Protein AF-A0A7S7QFR9-F1 (afdb_monomer_lite)

Foldseek 3Di:
DPPVVVVVVPVPPPVPDPQDPVNVVVVVVVVVVCCVPPVVVVVVCVVVVVVQDDPVDDDVVSVVVVVVVVCVVVVVVVVVVVVVCVVCVVVCVVDPPVVVVVVVVVVVVVVVVVVVVVVVVVVVD

Secondary structure (DSSP, 8-state):
--GGGTTTTSTTSGGGS---HHHHHHHHHHHHHHHHT-HHHHHHHHHHGGGG--TTS-HHHHHHHHHHHHHHHHHHHHHHHHHHHHHHHHHHHTT--HHHHHHHHHHHHHHHHHHHHHHHHHTT-

pLDDT: mean 76.21, std 13.96, range [40.59, 94.75]

Radius of gyration: 21.51 Å; chains: 1; bounding box: 54×39×55 Å

Sequence (125 aa):
MDDAHQGWRDAPQEITKPVEATAHTKFFLRGLITNLLNPKAGVFYLSIFPTFIDQARPLLPQIAILLTVYITIATAIHTAVVISANAIRPSIEKRANTMLIRRIMSVLLAVIAIWLFYTTRRTYS

Structure (mmCIF, N/CA/C/O backbone):
data_AF-A0A7S7QFR9-F1
#
_entry.id   AF-A0A7S7QFR9-F1
#
loop_
_atom_site.group_PDB
_atom_site.id
_atom_site.type_symbol
_atom_site.label_atom_id
_atom_site.label_alt_id
_atom_site.label_comp_id
_atom_site.label_asym_id
_atom_site.label_entity_id
_atom_site.label_seq_id
_atom_site.pdbx_PDB_ins_cod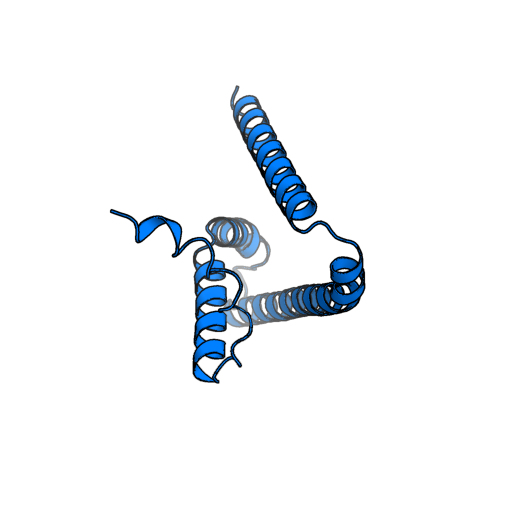e
_atom_site.Cartn_x
_atom_site.Cartn_y
_atom_site.Cartn_z
_atom_site.occupancy
_atom_site.B_iso_or_equiv
_atom_site.auth_seq_id
_atom_site.auth_comp_id
_atom_site.auth_asym_id
_atom_site.auth_atom_id
_atom_site.pdbx_PDB_model_num
ATOM 1 N N . MET A 1 1 ? 18.696 26.635 -33.021 1.00 52.00 1 MET A N 1
ATOM 2 C CA . MET A 1 1 ? 17.401 25.913 -33.050 1.00 52.00 1 MET A CA 1
ATOM 3 C C . MET A 1 1 ? 17.639 24.396 -33.035 1.00 52.00 1 MET A C 1
ATOM 5 O O . MET A 1 1 ? 16.819 23.663 -33.563 1.00 52.00 1 MET A O 1
ATOM 9 N N . ASP A 1 2 ? 18.704 23.916 -32.369 1.00 53.16 2 ASP A N 1
ATOM 10 C CA . ASP A 1 2 ? 19.156 22.511 -32.459 1.00 53.16 2 ASP A CA 1
ATOM 11 C C . ASP A 1 2 ? 19.195 21.776 -31.100 1.00 53.16 2 ASP A C 1
ATOM 13 O O . ASP A 1 2 ? 19.445 20.572 -31.042 1.00 53.16 2 ASP A O 1
ATOM 17 N N . ASP A 1 3 ? 18.863 22.458 -29.998 1.00 54.97 3 ASP A N 1
ATOM 18 C CA . ASP A 1 3 ? 19.090 21.940 -28.637 1.00 54.97 3 ASP A CA 1
ATOM 19 C C . ASP A 1 3 ? 17.946 21.038 -28.127 1.00 54.97 3 ASP A C 1
ATOM 21 O O . ASP A 1 3 ? 18.122 20.231 -27.215 1.00 54.97 3 ASP A O 1
ATOM 25 N N . ALA A 1 4 ? 16.762 21.106 -28.750 1.00 56.94 4 ALA A N 1
ATOM 26 C CA . ALA A 1 4 ? 15.587 20.324 -28.342 1.00 56.94 4 ALA A CA 1
ATOM 27 C C . ALA A 1 4 ? 15.685 18.827 -28.704 1.00 56.94 4 ALA A C 1
ATOM 29 O O . ALA A 1 4 ? 15.013 17.993 -28.093 1.00 56.94 4 ALA A O 1
ATOM 30 N N . HIS A 1 5 ? 16.530 18.465 -29.675 1.00 55.31 5 HIS A N 1
ATOM 31 C CA . HIS A 1 5 ? 16.687 17.082 -30.139 1.00 55.31 5 HIS A CA 1
ATOM 32 C C . HIS A 1 5 ? 17.706 16.267 -29.323 1.00 55.31 5 HIS A C 1
ATOM 34 O O . HIS A 1 5 ? 17.690 15.036 -29.393 1.00 55.31 5 HIS A O 1
ATOM 40 N N . GLN A 1 6 ? 18.571 16.922 -28.538 1.00 55.19 6 GLN A N 1
ATOM 41 C CA . GLN A 1 6 ? 19.606 16.251 -27.738 1.00 55.19 6 GLN A CA 1
ATOM 42 C C . GLN A 1 6 ? 19.067 15.738 -26.393 1.00 55.19 6 GLN A C 1
ATOM 44 O O . GLN A 1 6 ? 19.387 14.620 -25.994 1.00 55.19 6 GLN A O 1
ATOM 49 N N . GLY A 1 7 ? 18.118 16.451 -25.771 1.00 53.34 7 GLY A N 1
ATOM 50 C CA . GLY A 1 7 ? 17.517 16.037 -24.493 1.00 53.34 7 GLY A CA 1
ATOM 51 C C . GLY A 1 7 ? 16.772 14.691 -24.525 1.00 53.34 7 GLY A C 1
ATOM 52 O O . GLY A 1 7 ? 16.612 14.046 -23.493 1.00 53.34 7 GLY A O 1
ATOM 53 N N . TRP A 1 8 ? 16.348 14.222 -25.706 1.00 55.78 8 TRP A N 1
ATOM 54 C CA . TRP A 1 8 ? 15.713 12.905 -25.878 1.00 55.78 8 TRP A CA 1
ATOM 55 C C . TRP A 1 8 ? 16.710 11.748 -26.039 1.00 55.78 8 TRP A C 1
ATOM 57 O O . TRP A 1 8 ? 16.321 10.590 -25.877 1.00 55.78 8 TRP A O 1
ATOM 67 N N . ARG A 1 9 ? 17.981 12.033 -26.357 1.00 57.00 9 ARG A N 1
ATOM 68 C CA . ARG A 1 9 ? 19.027 11.014 -26.553 1.00 57.00 9 ARG A CA 1
ATOM 69 C C . ARG A 1 9 ? 19.789 10.688 -25.266 1.00 57.00 9 ARG A C 1
ATOM 71 O O . ARG A 1 9 ? 20.179 9.536 -25.096 1.00 57.00 9 ARG A O 1
ATOM 78 N N . ASP A 1 10 ? 19.884 11.637 -24.337 1.00 51.06 10 ASP A N 1
ATOM 79 C CA . ASP A 1 10 ? 20.606 11.471 -23.061 1.00 51.06 10 ASP A CA 1
ATOM 80 C C . ASP A 1 10 ? 19.754 10.854 -21.929 1.00 51.06 10 ASP A C 1
ATOM 82 O O . ASP A 1 10 ? 20.248 10.519 -20.851 1.00 51.06 10 ASP A O 1
ATOM 86 N N . ALA A 1 11 ? 18.463 10.624 -22.187 1.00 54.00 11 ALA A N 1
ATOM 87 C CA . ALA A 1 11 ? 17.499 10.074 -21.234 1.00 54.00 11 ALA A CA 1
ATOM 88 C C . ALA A 1 11 ? 17.740 8.631 -20.701 1.00 54.00 11 ALA A C 1
ATOM 90 O O . ALA A 1 11 ? 17.043 8.257 -19.753 1.00 54.00 11 ALA A O 1
ATOM 91 N N . PRO A 1 12 ? 18.667 7.784 -21.209 1.00 50.78 12 PRO A N 1
ATOM 92 C CA . PRO A 1 12 ? 18.894 6.470 -20.594 1.00 50.78 12 PRO A CA 1
ATOM 93 C C . PRO A 1 12 ? 19.866 6.454 -19.401 1.00 50.78 12 PRO A C 1
ATOM 95 O O . PRO A 1 12 ? 19.880 5.463 -18.671 1.00 50.78 12 PRO A O 1
ATOM 98 N N . GLN A 1 13 ? 20.698 7.485 -19.192 1.00 47.69 13 GLN A N 1
ATOM 99 C CA . GLN A 1 13 ? 21.854 7.378 -18.278 1.00 47.69 13 GLN A CA 1
ATOM 100 C C . GLN A 1 13 ? 21.619 7.852 -16.833 1.00 47.69 13 GLN A C 1
ATOM 102 O O . GLN A 1 13 ? 22.412 7.517 -15.954 1.00 47.69 13 GLN A O 1
ATOM 107 N N . GLU A 1 14 ? 20.520 8.547 -16.525 1.00 48.88 14 GLU A N 1
ATOM 108 C CA . GLU A 1 14 ? 20.234 8.974 -15.140 1.00 48.88 14 GLU A CA 1
ATOM 109 C C . GLU A 1 14 ? 19.708 7.861 -14.220 1.00 48.88 14 GLU A C 1
ATOM 111 O O . GLU A 1 14 ? 19.674 8.036 -13.003 1.00 48.88 14 GLU A O 1
ATOM 116 N N . ILE A 1 15 ? 19.340 6.697 -14.764 1.00 54.69 15 ILE A N 1
ATOM 117 C CA . ILE A 1 15 ? 18.750 5.591 -13.987 1.00 54.69 15 ILE A CA 1
ATOM 118 C C . ILE A 1 15 ? 19.813 4.842 -13.151 1.00 54.69 15 ILE A C 1
ATOM 120 O O . ILE A 1 15 ? 19.469 4.124 -12.214 1.00 54.69 15 ILE A O 1
ATOM 124 N N . THR A 1 16 ? 21.105 5.042 -13.434 1.00 50.94 16 THR A N 1
ATOM 125 C CA . THR A 1 16 ? 22.213 4.259 -12.850 1.00 50.94 16 THR A CA 1
ATOM 126 C C . THR A 1 16 ? 23.118 5.066 -11.911 1.00 50.94 16 THR A C 1
ATOM 128 O O . THR A 1 16 ? 24.244 4.653 -11.638 1.00 50.94 16 THR A O 1
ATOM 131 N N . LYS A 1 17 ? 22.671 6.223 -11.405 1.00 45.91 17 LYS A N 1
ATOM 132 C CA . LYS A 1 17 ? 23.407 6.921 -10.338 1.00 45.91 17 LYS A CA 1
ATOM 133 C C . LYS A 1 17 ? 23.119 6.237 -8.990 1.00 45.91 17 LYS A C 1
ATOM 135 O O . LYS A 1 17 ? 21.955 5.922 -8.734 1.00 45.91 17 LYS A O 1
ATOM 140 N N . PRO A 1 18 ? 24.130 5.991 -8.131 1.00 49.31 18 PRO A N 1
ATOM 141 C CA . PRO A 1 18 ? 23.902 5.472 -6.786 1.00 49.31 18 PRO A CA 1
ATOM 142 C C . PRO A 1 18 ? 22.890 6.372 -6.081 1.00 49.31 18 PRO A C 1
ATOM 144 O O . PRO A 1 18 ? 23.072 7.586 -6.013 1.00 49.31 18 PRO A O 1
ATOM 147 N N . VAL A 1 19 ? 21.789 5.782 -5.628 1.00 56.19 19 VAL A N 1
ATOM 148 C CA . VAL A 1 19 ? 20.720 6.502 -4.940 1.00 56.19 19 VAL A CA 1
ATOM 149 C C . VAL A 1 19 ? 21.299 6.992 -3.613 1.00 56.19 19 VAL A C 1
ATOM 151 O O . VAL A 1 19 ? 21.505 6.204 -2.695 1.00 56.19 19 VAL A O 1
ATOM 154 N N . GLU A 1 20 ? 21.618 8.284 -3.518 1.00 59.78 20 GLU A N 1
ATOM 155 C CA . GLU A 1 20 ? 21.991 8.906 -2.245 1.00 59.78 20 GLU A CA 1
ATOM 156 C C . GLU A 1 20 ? 20.871 8.672 -1.216 1.00 59.78 20 GLU A C 1
ATOM 158 O O . GLU A 1 20 ? 19.692 8.614 -1.571 1.00 59.78 20 GLU A O 1
ATOM 163 N N . ALA A 1 21 ? 21.202 8.540 0.073 1.00 59.56 21 ALA A N 1
ATOM 164 C CA . ALA A 1 21 ? 20.232 8.220 1.131 1.00 59.56 21 ALA A CA 1
ATOM 165 C C . ALA A 1 21 ? 18.993 9.150 1.148 1.00 59.56 21 ALA A C 1
ATOM 167 O O . ALA A 1 21 ? 17.887 8.726 1.485 1.00 59.56 21 ALA A O 1
ATOM 168 N N . THR A 1 22 ? 19.150 10.399 0.702 1.00 60.47 22 THR A N 1
ATOM 169 C CA . THR A 1 22 ? 18.079 11.395 0.522 1.00 60.47 22 THR A CA 1
ATOM 170 C C . THR A 1 22 ? 17.061 11.006 -0.559 1.00 60.47 22 THR A C 1
ATOM 172 O O . THR A 1 22 ? 15.869 11.311 -0.442 1.00 60.47 22 THR A O 1
ATOM 175 N N . ALA A 1 23 ? 17.487 10.288 -1.597 1.00 70.56 23 ALA A N 1
ATOM 176 C CA . ALA A 1 23 ? 16.632 9.846 -2.688 1.00 70.56 23 ALA A CA 1
ATOM 177 C C . ALA A 1 23 ? 15.727 8.667 -2.282 1.00 70.56 23 ALA A C 1
ATOM 179 O O . ALA A 1 23 ? 14.580 8.620 -2.728 1.00 70.56 23 ALA A O 1
ATOM 180 N N . HIS A 1 24 ? 16.150 7.790 -1.362 1.00 77.25 24 HIS A N 1
ATOM 181 C CA . HIS A 1 24 ? 15.290 6.719 -0.834 1.00 77.25 24 HIS A CA 1
ATOM 182 C C . HIS A 1 24 ? 14.053 7.264 -0.112 1.00 77.25 24 HIS A C 1
ATOM 184 O O . HIS A 1 24 ? 12.933 6.839 -0.405 1.00 77.25 24 HIS A O 1
ATOM 190 N N . THR A 1 25 ? 14.232 8.259 0.761 1.00 83.94 25 THR A N 1
ATOM 191 C CA . THR A 1 25 ? 13.115 8.926 1.445 1.00 83.94 25 THR A CA 1
ATOM 192 C C . THR A 1 25 ? 12.184 9.602 0.444 1.00 83.94 25 THR A C 1
ATOM 194 O O . THR A 1 25 ? 10.969 9.467 0.553 1.00 83.94 25 THR A O 1
ATOM 197 N N . LYS A 1 26 ? 12.728 10.267 -0.584 1.00 83.12 26 LYS A N 1
ATOM 198 C CA . LYS A 1 26 ? 11.933 10.911 -1.643 1.00 83.12 26 LYS A CA 1
ATOM 199 C C . LYS A 1 26 ? 11.091 9.904 -2.435 1.00 83.12 26 LYS A C 1
ATOM 201 O O . LYS A 1 26 ? 9.921 10.175 -2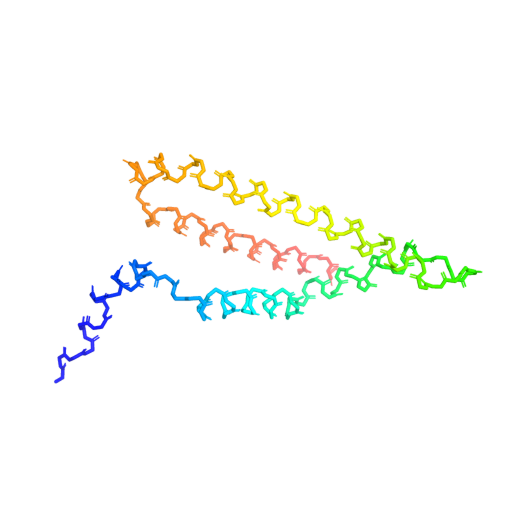.709 1.00 83.12 26 LYS A O 1
ATOM 206 N N . PHE A 1 27 ? 11.649 8.746 -2.792 1.00 81.19 27 PHE A N 1
ATOM 207 C CA . PHE A 1 27 ? 10.905 7.689 -3.484 1.00 81.19 27 PHE A CA 1
ATOM 208 C C . PHE A 1 27 ? 9.843 7.047 -2.591 1.00 81.19 27 PHE A C 1
ATOM 210 O O . PHE A 1 27 ? 8.718 6.849 -3.051 1.00 81.19 27 PHE A O 1
ATOM 217 N N . PHE A 1 28 ? 10.162 6.791 -1.320 1.00 79.31 28 PHE A N 1
ATOM 218 C CA . PHE A 1 28 ? 9.192 6.302 -0.341 1.00 79.31 28 PHE A CA 1
ATOM 219 C C . PHE A 1 28 ? 8.026 7.280 -0.181 1.00 79.31 28 PHE A C 1
ATOM 221 O O . PHE A 1 28 ? 6.873 6.884 -0.328 1.00 79.31 28 PHE A O 1
ATOM 228 N N . LEU A 1 29 ? 8.315 8.567 0.035 1.00 84.69 29 LEU A N 1
ATOM 229 C CA . LEU A 1 29 ? 7.291 9.595 0.210 1.00 84.69 29 LEU A CA 1
ATOM 230 C C . LEU A 1 29 ? 6.431 9.744 -1.046 1.00 84.69 29 LEU A C 1
ATOM 232 O O . LEU A 1 29 ? 5.215 9.874 -0.949 1.00 84.69 29 LEU A O 1
ATOM 236 N N . ARG A 1 30 ? 7.036 9.660 -2.236 1.00 83.38 30 ARG A N 1
ATOM 237 C CA . ARG A 1 30 ? 6.294 9.664 -3.501 1.00 83.38 30 ARG A CA 1
ATOM 238 C C . ARG A 1 30 ? 5.370 8.452 -3.617 1.00 83.38 30 ARG A C 1
ATOM 240 O O . ARG A 1 30 ? 4.223 8.616 -4.029 1.00 83.38 30 ARG A O 1
ATOM 247 N N . GLY A 1 31 ? 5.841 7.263 -3.244 1.00 80.81 31 GLY A N 1
ATOM 248 C CA . GLY A 1 31 ? 5.020 6.053 -3.184 1.00 80.81 31 GLY A CA 1
ATOM 249 C C . GLY A 1 31 ? 3.867 6.187 -2.188 1.00 80.81 31 GLY A C 1
ATOM 250 O O . GLY A 1 31 ? 2.724 5.905 -2.540 1.00 80.81 31 GLY A O 1
ATOM 251 N N . LEU A 1 32 ? 4.150 6.704 -0.991 1.00 79.12 32 LEU A N 1
ATOM 252 C CA . LEU A 1 32 ? 3.171 6.958 0.064 1.00 79.12 32 LEU A CA 1
ATOM 253 C C . LEU A 1 32 ? 2.094 7.949 -0.391 1.00 79.12 32 LEU A C 1
ATOM 255 O O . LEU A 1 32 ? 0.910 7.639 -0.315 1.00 79.12 32 LEU A O 1
ATOM 259 N N . ILE A 1 33 ? 2.496 9.105 -0.923 1.00 84.31 33 ILE A N 1
ATOM 260 C CA . ILE A 1 33 ? 1.581 10.134 -1.434 1.00 84.31 33 ILE A CA 1
ATOM 261 C C . ILE A 1 33 ? 0.732 9.575 -2.579 1.00 84.31 33 ILE A C 1
ATOM 263 O O . ILE A 1 33 ? -0.474 9.788 -2.600 1.00 84.31 33 ILE A O 1
ATOM 267 N N . THR A 1 34 ? 1.329 8.818 -3.505 1.00 80.00 34 THR A N 1
ATOM 268 C CA . THR A 1 34 ? 0.591 8.202 -4.623 1.00 80.00 34 THR A CA 1
ATOM 269 C C . THR A 1 34 ? -0.430 7.176 -4.129 1.00 80.00 34 THR A C 1
ATOM 271 O O . THR A 1 34 ? -1.521 7.078 -4.686 1.00 80.00 34 THR A O 1
ATOM 274 N N . ASN A 1 35 ? -0.099 6.420 -3.079 1.00 76.62 35 ASN A N 1
ATOM 275 C CA . ASN A 1 35 ? -1.014 5.464 -2.464 1.00 76.62 35 ASN A CA 1
ATOM 276 C C . ASN A 1 35 ? -2.170 6.183 -1.742 1.00 76.62 35 ASN A C 1
ATOM 278 O O . ASN A 1 35 ? -3.330 5.852 -1.978 1.00 76.62 35 ASN A O 1
ATOM 282 N N . LEU A 1 36 ? -1.866 7.222 -0.954 1.00 76.69 36 LEU A N 1
ATOM 283 C CA . LEU A 1 36 ? -2.857 8.034 -0.234 1.00 76.69 36 LEU A CA 1
ATOM 284 C C . LEU A 1 36 ? -3.791 8.809 -1.173 1.00 76.69 36 LEU A C 1
ATOM 286 O O . LEU A 1 36 ? -4.987 8.899 -0.913 1.00 76.69 36 LEU A O 1
ATOM 290 N N . LEU A 1 37 ? -3.263 9.341 -2.278 1.00 79.81 37 LEU A N 1
ATOM 291 C CA . LEU A 1 37 ? -4.037 10.060 -3.293 1.00 79.81 37 LEU A CA 1
ATOM 292 C C . LEU A 1 37 ? -4.789 9.130 -4.249 1.00 79.81 37 LEU A C 1
ATOM 294 O O . LEU A 1 37 ? -5.410 9.624 -5.184 1.00 79.81 37 LEU A O 1
ATOM 298 N N . ASN A 1 38 ? -4.741 7.806 -4.068 1.00 77.38 38 ASN A N 1
ATOM 299 C CA . ASN A 1 38 ? -5.460 6.883 -4.934 1.00 77.38 38 ASN A CA 1
ATOM 300 C C . ASN A 1 38 ? -6.962 6.896 -4.581 1.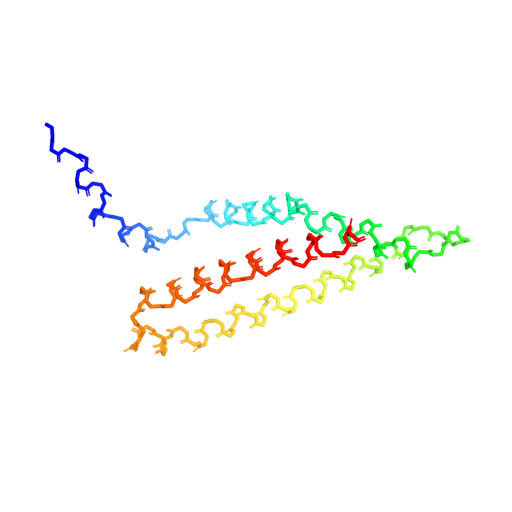00 77.38 38 ASN A C 1
ATOM 302 O O . ASN A 1 38 ? -7.360 6.261 -3.597 1.00 77.38 38 ASN A O 1
ATOM 306 N N . PRO A 1 39 ? -7.833 7.546 -5.383 1.00 71.06 39 PRO A N 1
ATOM 307 C CA . PRO A 1 39 ? -9.252 7.659 -5.048 1.00 71.06 39 PRO A CA 1
ATOM 308 C C . PRO A 1 39 ? -9.936 6.287 -4.987 1.00 71.06 39 PRO A C 1
ATOM 310 O O . PRO A 1 39 ? -10.898 6.106 -4.246 1.00 71.06 39 PRO A O 1
ATOM 313 N N . LYS A 1 40 ? -9.404 5.285 -5.702 1.00 73.25 40 LYS A N 1
ATOM 314 C CA . LYS A 1 40 ? -9.909 3.909 -5.662 1.00 73.25 40 LYS A CA 1
ATOM 315 C C . LYS A 1 40 ? -9.710 3.270 -4.288 1.00 73.25 40 LYS A C 1
ATOM 317 O O . LYS A 1 40 ? -10.594 2.555 -3.827 1.00 73.25 40 LYS A O 1
ATOM 322 N N . ALA A 1 41 ? -8.574 3.533 -3.639 1.00 72.25 41 ALA A N 1
ATOM 323 C CA . ALA A 1 41 ? -8.312 3.043 -2.290 1.00 72.25 41 ALA A CA 1
ATOM 324 C C . ALA A 1 41 ? -9.278 3.694 -1.292 1.00 72.25 41 ALA A C 1
ATOM 326 O O . ALA A 1 41 ? -9.911 2.987 -0.515 1.00 72.25 41 ALA A O 1
ATOM 327 N N . GLY A 1 42 ? -9.472 5.016 -1.381 1.00 75.12 42 GLY A N 1
ATOM 328 C CA . GLY A 1 42 ? -10.430 5.744 -0.542 1.00 75.12 42 GLY A CA 1
ATOM 329 C C . GLY A 1 42 ? -11.856 5.190 -0.641 1.00 75.12 42 GLY A C 1
ATOM 330 O O . GLY A 1 42 ? -12.460 4.860 0.377 1.00 75.12 42 GLY A O 1
ATOM 331 N N . VAL A 1 43 ? -12.370 5.005 -1.862 1.00 79.50 43 VAL A N 1
ATOM 332 C CA . VAL A 1 43 ? -13.714 4.438 -2.090 1.00 79.50 43 VAL A CA 1
ATOM 333 C C . VAL A 1 43 ? -13.824 2.999 -1.573 1.00 79.50 43 VAL A C 1
ATOM 335 O O . VAL A 1 43 ? -14.829 2.642 -0.957 1.00 79.50 43 VAL A O 1
ATOM 338 N N . PHE A 1 44 ? -12.790 2.177 -1.778 1.00 76.75 44 PHE A N 1
ATOM 339 C CA . PHE A 1 44 ? -12.740 0.809 -1.258 1.00 76.75 44 PHE A CA 1
ATOM 340 C C . PHE A 1 44 ? -12.825 0.784 0.273 1.00 76.75 44 PHE A C 1
ATOM 342 O O . PHE A 1 44 ? -13.657 0.062 0.821 1.00 76.75 44 PHE A O 1
ATOM 349 N N . TYR A 1 45 ? -12.033 1.612 0.963 1.00 76.31 45 TYR A N 1
ATOM 350 C CA . TYR A 1 45 ? -12.085 1.703 2.423 1.00 76.31 45 TYR A CA 1
ATOM 351 C C . TYR A 1 45 ? -13.447 2.168 2.920 1.00 76.31 45 TYR A C 1
ATOM 353 O O . TYR A 1 45 ? -14.011 1.520 3.793 1.00 76.31 45 TYR A O 1
ATOM 361 N N . LEU A 1 46 ? -14.013 3.227 2.339 1.00 79.69 46 LEU A N 1
ATOM 362 C CA . LEU A 1 46 ? -15.335 3.721 2.735 1.00 79.69 46 LEU A CA 1
ATOM 363 C C . LEU A 1 46 ? -16.438 2.668 2.562 1.00 79.69 46 LEU A C 1
ATOM 365 O O . LEU A 1 46 ? -17.389 2.656 3.336 1.00 79.69 46 LEU A O 1
ATOM 369 N N . SER A 1 47 ? -16.299 1.774 1.581 1.00 80.69 47 SER A N 1
ATOM 370 C CA . SER A 1 47 ? -17.288 0.724 1.311 1.00 80.69 47 SER A CA 1
ATOM 371 C C . SER A 1 47 ? -17.134 -0.490 2.230 1.00 80.69 47 SER A C 1
ATOM 373 O O . SER A 1 47 ? -18.122 -1.105 2.616 1.00 80.69 47 SER A O 1
ATOM 375 N N . ILE A 1 48 ? -15.899 -0.855 2.578 1.00 79.44 48 ILE A N 1
ATOM 376 C CA . ILE A 1 48 ? -15.599 -2.125 3.252 1.00 79.44 48 ILE A CA 1
ATOM 377 C C . ILE A 1 48 ? -15.390 -1.956 4.753 1.00 79.44 48 ILE A C 1
ATOM 379 O O . ILE A 1 48 ? -15.844 -2.782 5.540 1.00 79.44 48 ILE A O 1
ATOM 383 N N . PHE A 1 49 ? -14.740 -0.876 5.173 1.00 78.81 49 PHE A N 1
ATOM 384 C CA . PHE A 1 49 ? -14.472 -0.597 6.579 1.00 78.81 49 PHE A CA 1
ATOM 385 C C . PHE A 1 49 ? -15.722 -0.647 7.480 1.00 78.81 49 PHE A C 1
ATOM 387 O O . PHE A 1 49 ? -15.660 -1.332 8.502 1.00 78.81 49 PHE A O 1
ATOM 394 N N . PRO A 1 50 ? -16.876 -0.036 7.121 1.00 79.19 50 PRO A N 1
ATOM 395 C CA . PRO A 1 50 ? -18.071 -0.117 7.963 1.00 79.19 50 PRO A CA 1
ATOM 396 C C . PRO A 1 50 ? -18.634 -1.537 8.094 1.00 79.19 50 PRO A C 1
ATOM 398 O O . PRO A 1 50 ? -19.280 -1.827 9.094 1.00 79.19 50 PRO A O 1
ATOM 401 N N . THR A 1 51 ? -18.371 -2.442 7.142 1.00 83.31 51 THR A N 1
ATOM 402 C CA . THR A 1 51 ? -18.871 -3.829 7.221 1.00 83.31 51 THR A CA 1
ATOM 403 C C . THR A 1 51 ? -18.147 -4.681 8.263 1.00 83.31 51 THR A C 1
ATOM 405 O O . THR A 1 51 ? -18.655 -5.729 8.652 1.00 83.31 51 THR A O 1
ATOM 408 N N . PHE A 1 52 ? -16.984 -4.229 8.743 1.00 83.62 52 PHE A N 1
ATOM 409 C CA . PHE A 1 52 ? -16.160 -4.950 9.715 1.00 83.62 52 PHE A CA 1
ATOM 410 C C . PHE A 1 52 ? -16.183 -4.348 11.124 1.00 83.62 52 PHE A C 1
ATOM 412 O O . PHE A 1 52 ? -15.488 -4.857 12.003 1.00 83.62 52 PHE A O 1
ATOM 419 N N . ILE A 1 53 ? -16.948 -3.275 11.348 1.00 86.88 53 ILE A N 1
ATOM 420 C CA . ILE A 1 53 ? -17.023 -2.594 12.643 1.00 86.88 53 ILE A CA 1
ATOM 421 C C . ILE A 1 53 ? -18.342 -2.918 13.333 1.00 86.88 53 ILE A C 1
ATOM 423 O O . ILE A 1 53 ? -19.422 -2.633 12.817 1.00 86.88 53 ILE A O 1
ATOM 427 N N . ASP A 1 54 ? -18.235 -3.439 14.550 1.00 89.62 54 ASP A N 1
ATOM 428 C CA . ASP A 1 54 ? -19.343 -3.542 15.490 1.00 89.62 54 ASP A CA 1
ATOM 429 C C . ASP A 1 54 ? -19.459 -2.222 16.269 1.00 89.62 54 ASP A C 1
ATOM 431 O O . ASP A 1 54 ? -18.578 -1.868 17.063 1.00 89.62 54 ASP A O 1
ATOM 435 N N . GLN A 1 55 ? -20.551 -1.487 16.034 1.00 86.81 55 GLN A N 1
ATOM 436 C CA . GLN A 1 55 ? -20.822 -0.201 16.685 1.00 86.81 55 GLN A CA 1
ATOM 437 C C . GLN A 1 55 ? -21.096 -0.337 18.191 1.00 86.81 55 GLN A C 1
ATOM 439 O O . GLN A 1 55 ? -20.978 0.649 18.917 1.00 86.81 55 GLN A O 1
ATOM 444 N N . ALA A 1 56 ? -21.433 -1.537 18.678 1.00 91.88 56 ALA A N 1
ATOM 445 C CA . ALA A 1 56 ? -21.687 -1.785 20.096 1.00 91.88 56 ALA A CA 1
ATOM 446 C C . ALA A 1 56 ? -20.398 -2.000 20.915 1.00 91.88 56 ALA A C 1
ATOM 448 O O . ALA A 1 56 ? -20.453 -2.099 22.142 1.00 91.88 56 ALA A O 1
ATOM 449 N N . ARG A 1 57 ? -19.231 -2.085 20.262 1.00 91.56 57 ARG A N 1
ATOM 450 C CA . ARG A 1 57 ? -17.929 -2.343 20.898 1.00 91.56 57 ARG A CA 1
ATOM 451 C C . ARG A 1 57 ? -16.982 -1.145 20.764 1.00 91.56 57 ARG A C 1
ATOM 453 O O . ARG A 1 57 ? -17.126 -0.344 19.843 1.00 91.56 57 ARG A O 1
ATOM 460 N N . PRO A 1 58 ? -15.953 -1.030 21.629 1.00 92.94 58 PRO A N 1
ATOM 461 C CA . PRO A 1 58 ? -14.945 0.019 21.505 1.00 92.94 58 PRO A CA 1
ATOM 462 C C . PRO A 1 58 ? -14.281 0.021 20.123 1.00 92.94 58 PRO A C 1
ATOM 464 O O . PRO A 1 58 ? -13.853 -1.019 19.620 1.00 92.94 58 PRO A O 1
ATOM 467 N N . LEU A 1 59 ? -14.180 1.205 19.520 1.00 89.62 59 LEU A N 1
ATOM 468 C CA . LEU A 1 59 ? -13.742 1.375 18.134 1.00 89.62 59 LEU A CA 1
ATOM 469 C C . LEU A 1 59 ? -12.227 1.172 17.951 1.00 89.62 59 LEU A C 1
ATOM 471 O O . LEU A 1 59 ? -11.805 0.457 17.046 1.00 89.62 59 LEU A O 1
ATOM 475 N N . LEU A 1 60 ? -11.403 1.763 18.825 1.00 92.75 60 LEU A N 1
ATOM 476 C CA . LEU A 1 60 ? -9.935 1.715 18.724 1.00 92.75 60 LEU A CA 1
ATOM 477 C C . LEU A 1 60 ? -9.346 0.304 18.525 1.00 92.75 60 LEU A C 1
ATOM 479 O O . LEU A 1 60 ? -8.567 0.137 17.586 1.00 92.75 60 LEU A O 1
ATOM 483 N N . PRO A 1 61 ? -9.677 -0.714 19.347 1.00 93.62 61 PRO A N 1
ATOM 484 C CA . PRO A 1 61 ? -9.091 -2.045 19.185 1.00 93.62 61 PRO A CA 1
ATOM 485 C C . PRO A 1 61 ? -9.503 -2.715 17.870 1.00 93.62 61 PRO A C 1
ATOM 487 O O . PRO A 1 61 ? -8.686 -3.398 17.257 1.00 93.62 61 PRO A O 1
ATOM 490 N N . GLN A 1 62 ? -10.729 -2.477 17.392 1.00 91.75 62 GLN A N 1
ATOM 491 C CA . GLN A 1 62 ? -11.190 -2.998 16.102 1.00 91.75 62 GLN A CA 1
ATOM 492 C C . GLN A 1 62 ? -10.376 -2.394 14.953 1.00 91.75 62 GLN A C 1
ATOM 494 O O . GLN A 1 62 ? -9.835 -3.126 14.124 1.00 91.75 62 GLN A O 1
ATOM 499 N N . ILE A 1 63 ? -10.214 -1.065 14.954 1.00 89.19 63 ILE A N 1
ATOM 500 C CA . ILE A 1 63 ? -9.401 -0.352 13.962 1.00 89.19 63 ILE A CA 1
ATOM 501 C C . ILE A 1 63 ? -7.944 -0.825 14.005 1.00 89.19 63 ILE A C 1
ATOM 503 O O . ILE A 1 63 ? -7.356 -1.069 12.954 1.00 89.19 63 ILE A O 1
ATOM 507 N N . ALA A 1 64 ? -7.362 -0.985 15.195 1.00 92.06 64 ALA A N 1
ATOM 508 C CA . ALA A 1 64 ? -5.979 -1.429 15.343 1.00 92.06 64 ALA A CA 1
ATOM 509 C C . ALA A 1 64 ? -5.756 -2.831 14.745 1.00 92.06 64 ALA A C 1
ATOM 511 O O . ALA A 1 64 ? -4.779 -3.042 14.022 1.00 92.06 64 ALA A O 1
ATOM 512 N N . ILE A 1 65 ? -6.676 -3.772 14.988 1.00 93.62 65 ILE A N 1
ATOM 513 C CA . ILE A 1 65 ? -6.617 -5.128 14.418 1.00 93.62 65 ILE A CA 1
ATOM 514 C C . ILE A 1 65 ? -6.759 -5.074 12.894 1.00 93.62 65 ILE A C 1
ATOM 516 O O . ILE A 1 65 ? -5.927 -5.640 12.185 1.00 93.62 65 ILE A O 1
ATOM 520 N N . LEU A 1 66 ? -7.765 -4.354 12.388 1.00 89.44 66 LEU A N 1
ATOM 521 C CA . LEU A 1 66 ? -8.005 -4.181 10.952 1.00 89.44 66 LEU A CA 1
ATOM 522 C C . LEU A 1 66 ? -6.782 -3.593 10.237 1.00 89.44 66 LEU A C 1
ATOM 524 O O . LEU A 1 66 ? -6.346 -4.132 9.219 1.00 89.44 66 LEU A O 1
ATOM 528 N N . LEU A 1 67 ? -6.195 -2.528 10.789 1.00 88.56 67 LEU A N 1
ATOM 529 C CA . LEU A 1 67 ? -4.987 -1.907 10.246 1.00 88.56 67 LEU A CA 1
ATOM 530 C C . LEU A 1 67 ? -3.796 -2.860 10.278 1.00 88.56 67 LEU A C 1
ATOM 532 O O . LEU A 1 67 ? -3.065 -2.943 9.295 1.00 88.56 67 LEU A O 1
ATOM 536 N N . THR A 1 68 ? -3.613 -3.598 11.372 1.00 92.75 68 THR A N 1
ATOM 537 C CA . THR A 1 68 ? -2.512 -4.560 11.500 1.00 92.75 68 THR A CA 1
ATOM 538 C C . THR A 1 68 ? -2.616 -5.644 10.433 1.00 92.75 68 THR A C 1
ATOM 540 O O . THR A 1 68 ? -1.673 -5.848 9.671 1.00 92.75 68 THR A O 1
ATOM 543 N N . VAL A 1 69 ? -3.784 -6.280 10.312 1.00 92.19 69 VAL A N 1
ATOM 544 C CA . VAL A 1 69 ? -4.039 -7.315 9.299 1.00 92.19 69 VAL A CA 1
ATOM 545 C C . VAL A 1 69 ? -3.814 -6.761 7.893 1.00 92.19 69 VAL A C 1
ATOM 547 O O . VAL A 1 69 ? -3.117 -7.382 7.087 1.00 92.19 69 VAL A O 1
ATOM 550 N N . TYR A 1 70 ? -4.348 -5.571 7.610 1.00 86.81 70 TYR A N 1
ATOM 551 C CA . TYR A 1 70 ? -4.170 -4.913 6.322 1.00 86.81 70 TYR A CA 1
ATOM 552 C C . TYR A 1 70 ? -2.688 -4.663 6.001 1.00 86.81 70 TYR A C 1
ATOM 554 O O . TYR A 1 70 ? -2.221 -5.061 4.932 1.00 86.81 70 TYR A O 1
ATOM 562 N N . ILE A 1 71 ? -1.934 -4.052 6.920 1.00 87.88 71 ILE A N 1
ATOM 563 C CA . ILE A 1 71 ? -0.513 -3.730 6.724 1.00 87.88 71 ILE A CA 1
ATOM 564 C C . ILE A 1 71 ? 0.301 -5.007 6.517 1.00 87.88 71 ILE A C 1
ATOM 566 O O . ILE A 1 71 ? 1.138 -5.047 5.613 1.00 87.88 71 ILE A O 1
ATOM 570 N N . THR A 1 72 ? 0.051 -6.057 7.303 1.00 94.75 72 THR A N 1
ATOM 571 C CA . THR A 1 72 ? 0.751 -7.341 7.173 1.00 94.75 72 THR A CA 1
ATOM 572 C C . THR A 1 72 ? 0.524 -7.958 5.796 1.00 94.75 72 THR A C 1
ATOM 574 O O . THR A 1 72 ? 1.493 -8.274 5.102 1.00 94.75 72 THR A O 1
ATOM 577 N N . ILE A 1 73 ? -0.735 -8.084 5.366 1.00 91.62 73 ILE A N 1
ATOM 578 C CA . ILE A 1 73 ? -1.076 -8.680 4.067 1.00 91.62 73 ILE A CA 1
ATOM 579 C C . ILE A 1 73 ? -0.519 -7.827 2.924 1.00 91.62 73 ILE A C 1
ATOM 581 O O . ILE A 1 73 ? 0.128 -8.354 2.017 1.00 91.62 73 ILE A O 1
ATOM 585 N N . ALA A 1 74 ? -0.717 -6.507 2.977 1.00 85.81 74 ALA A N 1
ATOM 586 C CA . ALA A 1 74 ? -0.217 -5.596 1.955 1.00 85.81 74 ALA A CA 1
ATOM 587 C C . ALA A 1 74 ? 1.309 -5.692 1.831 1.00 85.81 74 ALA A C 1
ATOM 589 O O . ALA A 1 74 ? 1.824 -5.844 0.723 1.00 85.81 74 ALA A O 1
ATOM 590 N N . THR A 1 75 ? 2.033 -5.661 2.951 1.00 87.38 75 THR A N 1
ATOM 591 C CA . THR A 1 75 ? 3.500 -5.752 2.967 1.00 87.38 75 THR A CA 1
ATOM 592 C C . THR A 1 75 ? 3.982 -7.092 2.421 1.00 87.38 75 THR A C 1
ATOM 594 O O . THR A 1 75 ? 4.893 -7.113 1.591 1.00 87.38 75 THR A O 1
ATOM 597 N N . ALA A 1 76 ? 3.354 -8.202 2.820 1.00 93.75 76 ALA A N 1
ATOM 598 C CA . ALA A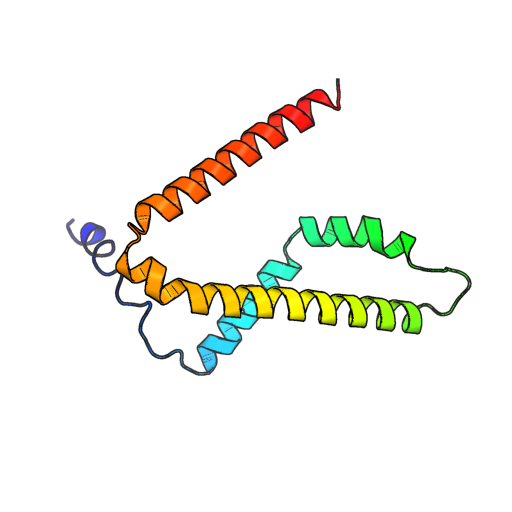 1 76 ? 3.693 -9.534 2.326 1.00 93.75 76 ALA A CA 1
ATOM 599 C C . ALA A 1 76 ? 3.532 -9.633 0.801 1.00 93.75 76 ALA A C 1
ATOM 601 O O . ALA A 1 76 ? 4.458 -10.062 0.111 1.00 93.75 76 ALA A O 1
ATOM 602 N N . ILE A 1 77 ? 2.402 -9.160 0.263 1.00 91.94 77 ILE A N 1
ATOM 603 C CA . ILE A 1 77 ? 2.138 -9.164 -1.183 1.00 91.94 77 ILE A CA 1
ATOM 604 C C . ILE A 1 77 ? 3.153 -8.289 -1.928 1.00 91.94 77 ILE A C 1
ATOM 606 O O . ILE A 1 77 ? 3.752 -8.748 -2.898 1.00 91.94 77 ILE A O 1
ATOM 610 N N . HIS A 1 78 ? 3.389 -7.050 -1.481 1.00 84.88 78 HIS A N 1
ATOM 611 C CA . HIS A 1 78 ? 4.343 -6.155 -2.150 1.00 84.88 78 HIS A CA 1
ATOM 612 C C . HIS A 1 78 ? 5.763 -6.724 -2.125 1.00 84.88 78 HIS A C 1
ATOM 614 O O . HIS A 1 78 ? 6.461 -6.683 -3.136 1.00 84.88 78 HIS A O 1
ATOM 620 N N . THR A 1 79 ? 6.173 -7.309 -1.001 1.00 87.81 79 THR A N 1
ATOM 621 C CA . THR A 1 79 ? 7.487 -7.948 -0.868 1.00 87.81 79 THR A CA 1
ATOM 622 C C . THR A 1 79 ? 7.608 -9.139 -1.814 1.00 87.81 79 THR A C 1
ATOM 624 O O . THR A 1 79 ? 8.593 -9.240 -2.544 1.00 87.81 79 THR A O 1
ATOM 627 N N . ALA A 1 80 ? 6.585 -9.995 -1.883 1.00 91.44 80 ALA A N 1
ATOM 628 C CA . ALA A 1 80 ? 6.548 -11.118 -2.816 1.00 91.44 80 ALA A CA 1
ATOM 629 C C . ALA A 1 80 ? 6.645 -10.654 -4.279 1.00 91.44 80 ALA A C 1
ATOM 631 O O . ALA A 1 80 ? 7.400 -11.238 -5.059 1.00 91.44 80 ALA A O 1
ATOM 632 N N . VAL A 1 81 ? 5.944 -9.575 -4.646 1.00 85.81 81 VAL A N 1
ATOM 633 C CA . VAL A 1 81 ? 6.020 -8.974 -5.987 1.00 85.81 81 VAL A CA 1
ATOM 634 C C . VAL A 1 81 ? 7.423 -8.444 -6.281 1.00 85.81 81 VAL A C 1
ATOM 636 O O . VAL A 1 81 ? 7.959 -8.733 -7.348 1.00 85.81 81 VAL A O 1
ATOM 639 N N . VAL A 1 82 ? 8.045 -7.713 -5.352 1.00 87.62 82 VAL A N 1
ATOM 640 C CA . VAL A 1 82 ? 9.402 -7.162 -5.532 1.00 87.62 82 VAL A CA 1
ATOM 641 C C . VAL A 1 82 ? 10.440 -8.278 -5.671 1.00 87.62 82 VAL A C 1
ATOM 643 O O . VAL A 1 82 ? 11.277 -8.226 -6.574 1.00 87.62 82 VAL A O 1
ATOM 646 N N . ILE A 1 83 ? 10.366 -9.312 -4.829 1.00 88.56 83 ILE A N 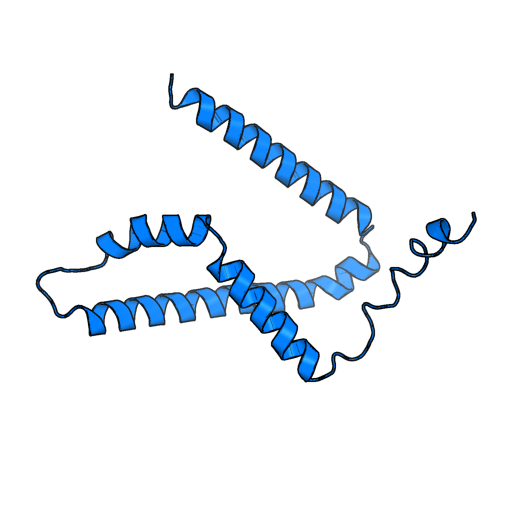1
ATOM 647 C CA . ILE A 1 83 ? 11.256 -10.479 -4.909 1.00 88.56 83 ILE A CA 1
ATOM 648 C C . ILE A 1 83 ? 11.069 -11.196 -6.250 1.00 88.56 83 ILE A C 1
ATOM 650 O O . ILE A 1 83 ? 12.050 -11.472 -6.941 1.00 88.56 83 ILE A O 1
ATOM 654 N N . SER A 1 84 ? 9.821 -11.438 -6.656 1.00 83.81 84 SER A N 1
ATOM 655 C CA . SER A 1 84 ? 9.505 -12.094 -7.931 1.00 83.81 84 SER A CA 1
ATOM 656 C C . SER A 1 84 ? 10.003 -11.277 -9.125 1.00 83.81 84 SER A C 1
ATOM 658 O O . SER A 1 84 ? 10.611 -11.822 -10.043 1.00 83.81 84 SER A O 1
ATOM 660 N N . ALA A 1 85 ? 9.808 -9.956 -9.102 1.00 81.12 85 ALA A N 1
ATOM 661 C CA . ALA A 1 85 ? 10.291 -9.061 -10.148 1.00 81.12 85 ALA A CA 1
ATOM 662 C C . ALA A 1 85 ? 11.821 -9.108 -10.269 1.00 81.12 85 ALA A C 1
ATOM 664 O O . ALA A 1 85 ? 12.343 -9.220 -11.379 1.00 81.12 85 ALA A O 1
ATOM 665 N N . ASN A 1 86 ? 12.540 -9.098 -9.142 1.00 82.75 86 ASN A N 1
ATOM 666 C CA . ASN A 1 86 ? 13.998 -9.220 -9.129 1.00 82.75 86 ASN A CA 1
ATOM 667 C C . ASN A 1 86 ? 14.483 -10.585 -9.640 1.00 82.75 86 ASN A C 1
ATOM 669 O O . ASN A 1 86 ? 15.475 -10.634 -10.364 1.00 82.75 86 ASN A O 1
ATOM 673 N N . ALA A 1 87 ? 13.778 -11.674 -9.322 1.00 80.62 87 ALA A N 1
ATOM 674 C CA . ALA A 1 87 ? 14.130 -13.015 -9.791 1.00 80.62 87 ALA A CA 1
ATOM 675 C C . ALA A 1 87 ? 14.011 -13.158 -11.321 1.00 80.62 87 ALA A C 1
ATOM 677 O O . ALA A 1 87 ? 14.832 -13.819 -11.958 1.00 80.62 87 ALA A O 1
AT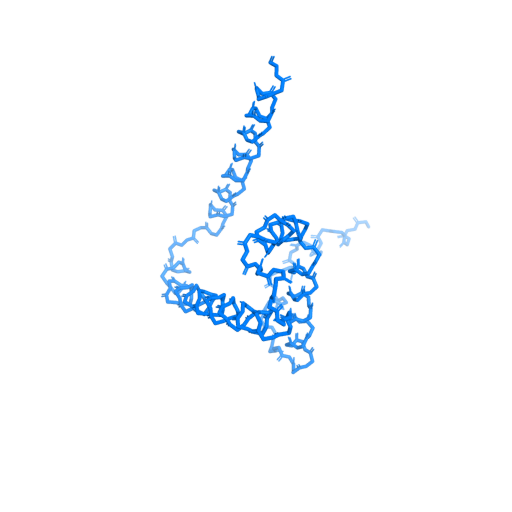OM 678 N N . ILE A 1 88 ? 13.009 -12.516 -11.929 1.00 79.06 88 ILE A N 1
ATOM 679 C CA . ILE A 1 88 ? 12.734 -12.627 -13.370 1.00 79.06 88 ILE A CA 1
ATOM 680 C C . ILE A 1 88 ? 13.555 -11.602 -14.184 1.00 79.06 88 ILE A C 1
ATOM 682 O O . ILE A 1 88 ? 13.853 -11.831 -15.361 1.00 79.06 88 ILE A O 1
ATOM 686 N N . ARG A 1 89 ? 13.987 -10.499 -13.558 1.00 73.12 89 ARG A N 1
ATOM 687 C CA . ARG A 1 89 ? 14.754 -9.405 -14.178 1.00 73.12 89 ARG A CA 1
ATOM 688 C C . ARG A 1 89 ? 15.945 -9.849 -15.051 1.00 73.12 89 ARG A C 1
ATOM 690 O O . ARG A 1 89 ? 15.952 -9.460 -16.218 1.00 73.12 89 ARG A O 1
ATOM 697 N N . PRO A 1 90 ? 16.900 -10.685 -14.596 1.00 69.19 90 PRO A N 1
ATOM 698 C CA . PRO A 1 90 ? 18.048 -11.074 -15.425 1.00 69.19 90 PRO A CA 1
ATOM 699 C C . PRO A 1 90 ? 17.663 -11.930 -16.646 1.00 69.19 90 PRO A C 1
ATOM 701 O O . PRO A 1 90 ? 18.356 -11.909 -17.664 1.00 69.19 90 PRO A O 1
ATOM 704 N N . SER A 1 91 ? 16.542 -12.660 -16.579 1.00 64.88 91 SER A N 1
ATOM 705 C CA . SER A 1 91 ? 16.020 -13.440 -17.713 1.00 64.88 91 SER A CA 1
ATOM 706 C C . SER A 1 91 ? 15.277 -12.565 -18.726 1.00 64.88 91 SER A C 1
ATOM 708 O O . SER A 1 91 ? 15.373 -12.804 -19.930 1.00 64.88 91 SER A O 1
ATOM 710 N N . ILE A 1 92 ? 14.572 -11.530 -18.253 1.00 65.56 92 ILE A N 1
ATOM 711 C CA . ILE A 1 92 ? 13.935 -10.514 -19.101 1.00 65.56 92 ILE A CA 1
ATOM 712 C C . ILE A 1 92 ? 15.004 -9.668 -19.794 1.00 65.56 92 ILE A C 1
ATOM 714 O O . ILE A 1 92 ? 14.946 -9.523 -21.006 1.00 65.56 92 ILE A O 1
ATOM 718 N N . GLU A 1 93 ? 16.021 -9.171 -19.091 1.00 66.12 93 GLU A N 1
ATOM 719 C CA . GLU A 1 93 ? 17.059 -8.313 -19.691 1.00 66.12 93 GLU A CA 1
ATOM 720 C C . GLU A 1 93 ? 17.870 -9.029 -20.789 1.00 66.12 93 GLU A C 1
ATOM 722 O O . GLU A 1 93 ? 18.277 -8.399 -21.762 1.00 66.12 93 GLU A O 1
ATOM 727 N N . LYS A 1 94 ? 18.026 -10.359 -20.709 1.00 61.78 94 LYS A N 1
ATOM 728 C CA . LYS A 1 94 ? 18.679 -11.161 -21.761 1.00 61.78 94 LYS A CA 1
ATOM 729 C C . LYS A 1 94 ? 17.838 -11.382 -23.026 1.00 61.78 94 LYS A C 1
ATOM 731 O O . LYS A 1 94 ? 18.402 -11.765 -24.048 1.00 61.78 94 LYS A O 1
ATOM 736 N N . ARG A 1 95 ? 16.508 -11.231 -22.971 1.00 59.84 95 ARG A N 1
ATOM 737 C CA . ARG A 1 95 ? 15.590 -11.694 -24.040 1.00 59.84 95 ARG A CA 1
ATOM 738 C C . ARG A 1 95 ? 14.490 -10.707 -24.429 1.00 59.84 95 ARG A C 1
ATOM 740 O O . ARG A 1 95 ? 13.836 -10.908 -25.450 1.00 59.84 95 ARG A O 1
ATOM 747 N N . ALA A 1 96 ? 14.245 -9.674 -23.633 1.00 59.75 96 ALA A N 1
ATOM 748 C CA . ALA A 1 96 ? 13.091 -8.809 -23.788 1.00 59.75 96 ALA A CA 1
ATOM 749 C C . ALA A 1 96 ? 13.413 -7.577 -24.625 1.00 59.75 96 ALA A C 1
ATOM 751 O O . ALA A 1 96 ? 14.233 -6.736 -24.269 1.00 59.75 96 ALA A O 1
ATOM 752 N N . ASN A 1 97 ? 12.650 -7.417 -25.701 1.00 66.69 97 ASN A N 1
ATOM 753 C CA . ASN A 1 97 ? 12.494 -6.129 -26.346 1.00 66.69 97 ASN A CA 1
ATOM 754 C C . ASN A 1 97 ? 11.615 -5.262 -25.426 1.00 66.69 97 ASN A C 1
ATOM 756 O O . ASN A 1 97 ? 10.388 -5.377 -25.448 1.00 66.69 97 ASN A O 1
ATOM 760 N N . THR A 1 98 ? 12.224 -4.448 -24.558 1.00 67.88 98 THR A N 1
ATOM 761 C CA . THR A 1 98 ? 11.549 -3.643 -23.514 1.00 67.88 98 THR A CA 1
ATOM 762 C C . THR A 1 98 ? 10.399 -2.789 -24.072 1.00 67.88 98 THR A C 1
ATOM 764 O O . THR A 1 98 ? 9.419 -2.515 -23.374 1.00 67.88 98 THR A O 1
ATOM 767 N N . MET A 1 99 ? 10.460 -2.433 -25.362 1.00 68.06 99 MET A N 1
ATOM 768 C CA . MET A 1 99 ? 9.378 -1.762 -26.087 1.00 68.06 99 MET A CA 1
ATOM 769 C C . MET A 1 99 ? 8.125 -2.629 -26.276 1.00 68.06 99 MET A C 1
ATOM 771 O O . MET A 1 99 ? 7.016 -2.110 -26.166 1.00 68.06 99 MET A O 1
ATOM 775 N N . LEU A 1 100 ? 8.268 -3.935 -26.521 1.00 76.56 100 LEU A N 1
ATOM 776 C CA . LEU A 1 100 ? 7.140 -4.857 -26.681 1.00 76.56 100 LEU A CA 1
ATOM 777 C C . LEU A 1 100 ? 6.367 -5.004 -25.366 1.00 76.56 100 LEU A C 1
ATOM 779 O O . LEU A 1 100 ? 5.144 -4.904 -25.369 1.00 76.56 100 LEU A O 1
ATOM 783 N N . ILE A 1 101 ? 7.072 -5.161 -24.240 1.00 75.94 101 ILE A N 1
ATOM 784 C CA . ILE A 1 101 ? 6.449 -5.260 -22.909 1.00 75.94 101 ILE A CA 1
ATOM 785 C C . ILE A 1 101 ? 5.674 -3.978 -22.593 1.00 75.94 101 ILE A C 1
ATOM 787 O O . ILE A 1 101 ? 4.504 -4.046 -22.214 1.00 75.94 101 ILE A O 1
ATOM 791 N N . ARG A 1 102 ? 6.285 -2.805 -22.816 1.00 76.50 102 ARG A N 1
ATOM 792 C CA . ARG A 1 102 ? 5.597 -1.514 -22.656 1.00 76.50 102 ARG A CA 1
ATOM 793 C C . ARG A 1 102 ? 4.349 -1.425 -23.531 1.00 76.50 102 ARG A C 1
ATOM 795 O O . ARG A 1 102 ? 3.296 -1.036 -23.039 1.00 76.50 102 ARG A O 1
ATOM 802 N N . ARG A 1 103 ? 4.447 -1.824 -24.802 1.00 80.31 103 ARG A N 1
ATOM 803 C CA . ARG A 1 103 ? 3.332 -1.766 -25.753 1.00 80.31 103 ARG A CA 1
ATOM 804 C C . ARG A 1 103 ? 2.194 -2.704 -25.356 1.00 80.31 103 ARG A C 1
ATOM 806 O O . ARG A 1 103 ? 1.044 -2.285 -25.406 1.00 80.31 103 ARG A O 1
ATOM 813 N N . ILE A 1 104 ? 2.502 -3.918 -24.898 1.00 85.25 104 ILE A N 1
ATOM 814 C CA . ILE A 1 104 ? 1.502 -4.866 -24.388 1.00 85.25 104 ILE A CA 1
ATOM 815 C C . ILE A 1 104 ? 0.797 -4.286 -23.161 1.00 85.25 104 ILE A C 1
ATOM 817 O O . ILE A 1 104 ? -0.427 -4.287 -23.128 1.00 85.25 104 ILE A O 1
ATOM 821 N N . MET A 1 105 ? 1.533 -3.734 -22.190 1.00 81.44 105 MET A N 1
ATOM 822 C CA . MET A 1 105 ? 0.932 -3.110 -21.002 1.00 81.44 105 MET A CA 1
ATOM 823 C C . MET A 1 105 ? 0.025 -1.928 -21.369 1.00 81.44 105 MET A C 1
ATOM 825 O O . MET A 1 105 ? -1.085 -1.822 -20.851 1.00 81.44 105 MET A O 1
ATOM 829 N N . SER A 1 106 ? 0.455 -1.064 -22.294 1.00 82.50 106 SER A N 1
ATOM 830 C CA . SER A 1 106 ? -0.359 0.060 -22.772 1.00 82.50 106 SER A CA 1
ATOM 831 C C . SER A 1 106 ? -1.618 -0.397 -23.511 1.00 82.50 106 SER A C 1
ATOM 833 O O . SER A 1 106 ? -2.691 0.151 -23.270 1.00 82.50 106 SER A O 1
ATOM 835 N N . VAL A 1 107 ? -1.513 -1.410 -24.378 1.00 90.56 107 VAL A N 1
ATOM 836 C CA . VAL A 1 107 ? -2.668 -1.985 -25.088 1.00 90.56 107 VAL A CA 1
ATOM 837 C C . VAL A 1 107 ? -3.625 -2.649 -24.102 1.00 90.56 107 VAL A C 1
ATOM 839 O O . VAL A 1 107 ? -4.826 -2.420 -24.184 1.00 90.56 107 VAL A O 1
ATOM 842 N N . LEU A 1 108 ? -3.107 -3.408 -23.134 1.00 89.56 108 LEU A N 1
ATOM 843 C CA . LEU A 1 108 ? -3.908 -4.048 -22.093 1.00 89.56 108 LEU A CA 1
ATOM 844 C C . LEU A 1 108 ? -4.697 -3.005 -21.288 1.00 89.56 108 LEU A C 1
ATOM 846 O O . LEU A 1 108 ? -5.904 -3.148 -21.112 1.00 89.56 108 LEU A O 1
ATOM 850 N N . LEU A 1 109 ? -4.038 -1.927 -20.854 1.00 87.25 109 LEU A N 1
ATOM 851 C CA . LEU A 1 109 ? -4.691 -0.827 -20.142 1.00 87.25 109 LEU A CA 1
ATOM 852 C C . LEU A 1 109 ? -5.758 -0.138 -21.000 1.00 87.25 109 LEU A C 1
ATOM 854 O O . LEU A 1 109 ? -6.846 0.135 -20.498 1.00 87.25 109 LEU A O 1
ATOM 858 N N . ALA A 1 110 ? -5.483 0.104 -22.285 1.00 87.75 110 ALA A N 1
ATOM 859 C CA . ALA A 1 110 ? -6.457 0.690 -23.205 1.00 87.75 110 ALA A CA 1
ATOM 860 C C . ALA A 1 110 ? -7.683 -0.218 -23.389 1.00 87.75 110 ALA A C 1
ATOM 862 O O . ALA A 1 110 ? -8.812 0.259 -23.316 1.00 87.75 110 ALA A O 1
ATOM 863 N N . VAL A 1 111 ? -7.477 -1.529 -23.549 1.00 92.44 111 VAL A N 1
ATOM 864 C CA . VAL A 1 111 ? -8.564 -2.515 -23.650 1.00 92.44 111 VAL A CA 1
ATOM 865 C C . VAL A 1 111 ? -9.399 -2.543 -22.370 1.00 92.44 111 VAL A C 1
ATOM 867 O O . VAL A 1 111 ? -10.624 -2.492 -22.453 1.00 92.44 111 VAL A O 1
ATOM 870 N N . ILE A 1 112 ? -8.763 -2.561 -21.193 1.00 88.12 112 ILE A N 1
ATOM 871 C CA . ILE A 1 112 ? -9.466 -2.528 -19.900 1.00 88.12 112 ILE A CA 1
ATOM 872 C C . ILE A 1 112 ? -10.275 -1.233 -19.752 1.00 88.12 112 ILE A C 1
ATOM 874 O O . ILE A 1 112 ? -11.427 -1.285 -19.329 1.00 88.12 112 ILE A O 1
ATOM 878 N N . ALA A 1 113 ? -9.707 -0.080 -20.114 1.00 85.31 113 ALA A N 1
ATOM 879 C CA . ALA A 1 113 ? -10.393 1.208 -20.040 1.00 85.31 113 ALA A CA 1
ATOM 880 C C . ALA A 1 113 ? -11.607 1.270 -20.980 1.00 85.31 113 ALA A C 1
ATOM 882 O O . ALA A 1 113 ? -12.688 1.688 -20.565 1.00 85.31 113 ALA A O 1
ATOM 883 N N . ILE A 1 114 ? -11.446 0.802 -22.222 1.00 90.69 114 ILE A N 1
ATOM 884 C CA . ILE A 1 114 ? -12.529 0.711 -23.206 1.00 90.69 114 ILE A CA 1
ATOM 885 C C . ILE A 1 114 ? -13.626 -0.223 -22.689 1.00 90.69 114 ILE A C 1
ATOM 887 O O . ILE A 1 114 ? -14.798 0.147 -22.693 1.00 90.69 114 ILE A O 1
ATOM 891 N N . TRP A 1 115 ? -13.252 -1.406 -22.199 1.00 89.38 115 TRP A N 1
ATOM 892 C CA . TRP A 1 115 ? -14.197 -2.359 -21.632 1.00 89.38 115 TRP A CA 1
ATOM 893 C C . TRP A 1 115 ? -14.973 -1.736 -20.471 1.00 89.38 115 TRP A C 1
ATOM 895 O O . TRP A 1 115 ? -16.196 -1.682 -20.555 1.00 89.38 115 TRP A O 1
ATOM 905 N N . LEU A 1 116 ? -14.289 -1.175 -19.464 1.00 84.62 116 LEU A N 1
ATOM 906 C CA . LEU A 1 116 ? -14.906 -0.499 -18.312 1.00 84.62 116 LEU A CA 1
ATOM 907 C C . LEU A 1 116 ? -15.885 0.599 -18.727 1.00 84.62 116 LEU A C 1
ATOM 909 O O . LEU A 1 116 ? -16.965 0.708 -18.148 1.00 84.62 116 LEU A O 1
ATOM 913 N N . PHE A 1 117 ? -15.532 1.389 -19.737 1.00 86.25 117 PHE A N 1
ATOM 914 C CA . PHE A 1 117 ? -16.400 2.433 -20.267 1.00 86.25 117 PHE A CA 1
ATOM 915 C C . PHE A 1 117 ? -17.677 1.857 -20.891 1.00 86.25 117 PHE A C 1
ATOM 917 O O . PHE A 1 117 ? -18.773 2.362 -20.641 1.00 86.25 117 PHE A O 1
ATOM 924 N N . TYR A 1 118 ? -17.554 0.768 -21.653 1.00 88.38 118 TYR A N 1
ATOM 925 C CA . TYR A 1 118 ? -18.704 0.076 -22.231 1.00 88.38 118 TYR A CA 1
ATOM 926 C C . TYR A 1 118 ? -19.574 -0.626 -21.179 1.00 88.38 118 TYR A C 1
ATOM 928 O O . TYR A 1 118 ? -20.798 -0.561 -21.294 1.00 88.38 118 TYR A O 1
ATOM 936 N N . THR A 1 119 ? -18.995 -1.262 -20.148 1.00 80.94 119 THR A N 1
ATOM 937 C CA . THR A 1 119 ? -19.798 -1.898 -19.078 1.00 80.94 119 THR A CA 1
ATOM 938 C C . THR A 1 119 ? -20.501 -0.852 -18.222 1.00 80.94 119 THR A C 1
ATOM 940 O O . THR A 1 119 ? -21.703 -0.967 -18.005 1.00 80.94 119 THR A O 1
ATOM 943 N N . THR A 1 120 ? -19.799 0.216 -17.828 1.00 75.94 120 THR A N 1
ATOM 944 C CA . THR A 1 120 ? -20.391 1.307 -17.038 1.00 75.94 120 THR A CA 1
ATOM 945 C C . THR A 1 120 ? -21.591 1.908 -17.764 1.00 75.94 120 THR A C 1
ATOM 947 O O . THR A 1 120 ? -22.615 2.158 -17.145 1.00 75.94 120 THR A O 1
ATOM 950 N N . ARG A 1 121 ? -21.517 2.082 -19.089 1.00 70.25 121 ARG A N 1
ATOM 951 C CA . ARG A 1 121 ? -22.641 2.614 -19.874 1.00 70.25 121 ARG A CA 1
ATOM 952 C C . ARG A 1 121 ? -23.829 1.660 -20.017 1.00 70.25 121 ARG A C 1
ATOM 954 O O . ARG A 1 121 ? -24.933 2.146 -20.215 1.00 70.25 121 ARG A O 1
ATOM 961 N N . ARG A 1 122 ? -23.629 0.341 -19.926 1.00 63.28 122 ARG A N 1
ATOM 962 C CA . ARG A 1 122 ? -24.718 -0.650 -20.026 1.00 63.28 122 ARG A CA 1
ATOM 963 C C . ARG A 1 122 ? -25.487 -0.857 -18.724 1.00 63.28 122 ARG A C 1
ATOM 965 O O . ARG A 1 122 ? -26.623 -1.295 -18.781 1.00 63.28 122 ARG A O 1
ATOM 972 N N . THR A 1 123 ? -24.885 -0.569 -17.573 1.00 55.59 123 THR A N 1
ATOM 973 C CA . THR A 1 123 ? -25.521 -0.812 -16.264 1.00 55.59 123 THR A CA 1
ATOM 974 C C . THR A 1 123 ? -26.454 0.331 -15.825 1.00 55.59 123 THR A C 1
ATOM 976 O O . THR A 1 123 ? -27.177 0.179 -14.848 1.00 55.59 123 THR A O 1
ATOM 979 N N . TYR A 1 124 ? -26.472 1.464 -16.541 1.00 49.44 124 TYR A N 1
ATOM 980 C CA . TYR A 1 124 ? -27.352 2.617 -16.269 1.00 49.44 124 TYR A CA 1
ATOM 981 C C . TYR A 1 124 ? -28.436 2.849 -17.347 1.00 49.44 124 TYR A C 1
ATOM 983 O O . TYR A 1 124 ? -29.005 3.940 -17.398 1.00 49.44 124 TYR A O 1
ATOM 991 N N . SER A 1 125 ? -28.721 1.860 -18.205 1.00 40.59 125 SER A N 1
ATOM 992 C CA . SER A 1 125 ? -29.886 1.845 -19.114 1.00 40.59 125 SER A CA 1
ATOM 993 C C . SER A 1 125 ? -30.833 0.719 -18.741 1.00 40.59 125 SER A C 1
ATOM 995 O O . SER A 1 125 ? -32.050 0.974 -18.674 1.00 40.59 125 SER A O 1
#